Protein AF-A0AAN8TRG0-F1 (afdb_monomer)

Solvent-accessible surface area (backbone atoms only — not comparable to full-atom values): 2853 Å² total; per-residue (Å²): 137,86,57,73,45,78,49,75,54,73,52,67,85,54,104,46,42,34,36,40,34,35,41,37,22,43,77,88,64,47,81,74,52,75,52,74,48,79,48,70,61,80,75,82,127

Secondary structure (DSSP, 8-state):
---EEEEEEEEEEETTEEEEEEEEEETT--EEEEEEEEEE-----

InterPro domains:
  IPR002156 Ribonuclease H domain [PF13456] (7-41)

pLDDT: mean 89.18, std 12.43, range [50.62, 98.5]

Foldseek 3Di:
DWDKDKDKDKDDPDPFWIKIKIFIATPVRDTDDIDIDIGGHPDDD

Nearest PDB structures (foldseek):
  2fs2-assembly1_B  TM=7.717E-01  e=1.102E+00  Escherichia coli
  5kl9-assembly1_B  TM=8.158E-01  e=1.866E+00  Escherichia coli O157:H7
  3e29-assembly1_D  TM=6.661E-01  e=7.317E-01  Bordetella bronchiseptica
  4xy5-assembly1_A  TM=5.959E-01  e=6.509E-01  Streptococcus pneumoniae TIGR4
  3lbe-assembly1_B  TM=6.396E-01  e=9.803E-01  Streptococcus mutans UA159

Organism: Solanum bulbocastanum (NCBI:txid147425)

Structure (mmCIF, N/CA/C/O backbone):
data_AF-A0AAN8TRG0-F1
#
_entry.id   AF-A0AAN8TRG0-F1
#
loop_
_atom_site.group_PDB
_atom_site.id
_atom_site.type_symbol
_atom_site.label_atom_id
_atom_site.label_alt_id
_atom_site.label_comp_id
_atom_site.label_asym_id
_atom_site.label_entity_id
_atom_site.label_seq_id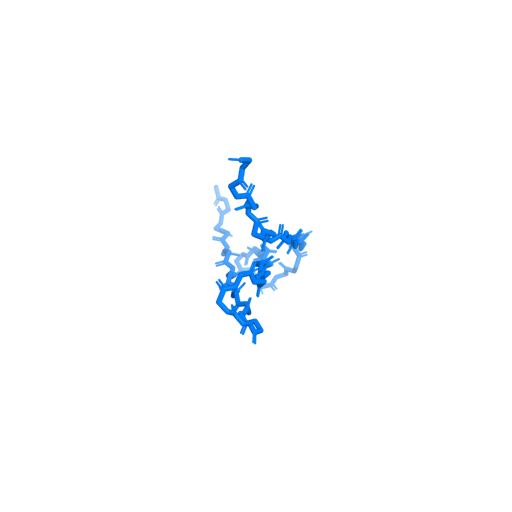
_atom_site.pdbx_PDB_ins_code
_atom_site.Cartn_x
_atom_site.Cartn_y
_atom_site.Cartn_z
_atom_site.occupancy
_atom_site.B_iso_or_equiv
_atom_site.auth_seq_id
_atom_site.auth_comp_id
_atom_site.auth_asym_id
_atom_site.auth_atom_id
_atom_site.pdbx_PDB_model_num
ATOM 1 N N . MET A 1 1 ? -4.581 3.287 23.927 1.00 63.59 1 MET A N 1
ATOM 2 C CA . MET A 1 1 ? -3.961 3.579 22.615 1.00 63.59 1 MET A CA 1
ATOM 3 C C . MET A 1 1 ? -4.286 2.419 21.688 1.00 63.59 1 MET A C 1
ATOM 5 O O . MET A 1 1 ? -4.220 1.289 22.153 1.00 63.59 1 MET A O 1
ATOM 9 N N . GLY A 1 2 ? -4.720 2.689 20.455 1.00 86.81 2 GLY A N 1
ATOM 10 C CA . GLY A 1 2 ? -5.047 1.647 19.472 1.00 86.81 2 GLY A CA 1
ATOM 11 C C . GLY A 1 2 ? -3.816 1.216 18.673 1.00 86.81 2 GLY A C 1
ATOM 12 O O . GLY A 1 2 ? -2.921 2.034 18.458 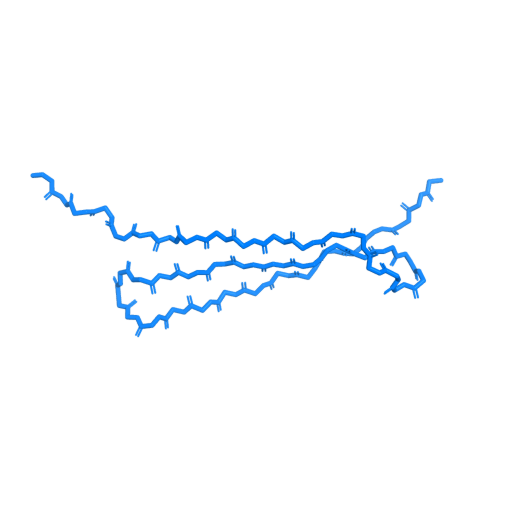1.00 86.81 2 GLY A O 1
ATOM 13 N N . ASN A 1 3 ? -3.774 -0.048 18.246 1.00 95.38 3 ASN A N 1
ATOM 14 C CA . ASN A 1 3 ? -2.763 -0.534 17.307 1.00 95.38 3 ASN A CA 1
ATOM 15 C C . ASN A 1 3 ? -3.298 -0.400 15.883 1.00 95.38 3 ASN A C 1
ATOM 17 O O . ASN A 1 3 ? -4.444 -0.756 15.614 1.00 95.38 3 ASN A O 1
ATOM 21 N N . TYR A 1 4 ? -2.445 0.064 14.978 1.00 96.56 4 TYR A N 1
ATOM 22 C CA . TYR A 1 4 ? -2.781 0.227 13.572 1.00 96.56 4 TYR A CA 1
ATOM 23 C C . TYR A 1 4 ? -1.743 -0.475 12.709 1.00 96.56 4 TYR A C 1
ATOM 25 O O . TYR A 1 4 ? -0.552 -0.476 13.027 1.00 96.56 4 TYR A O 1
ATOM 33 N N . LYS A 1 5 ? -2.197 -1.064 11.605 1.00 97.69 5 LYS A N 1
ATOM 34 C CA . LYS A 1 5 ? -1.341 -1.712 10.617 1.00 97.69 5 LYS A CA 1
ATOM 35 C C . LYS A 1 5 ? -1.509 -1.039 9.269 1.00 97.69 5 LYS A C 1
ATOM 37 O O . LYS A 1 5 ? -2.615 -0.973 8.740 1.00 97.69 5 LYS A O 1
ATOM 42 N N . ILE A 1 6 ? -0.389 -0.611 8.698 1.00 97.69 6 ILE A N 1
ATOM 43 C CA . ILE A 1 6 ? -0.317 -0.161 7.314 1.00 97.69 6 ILE A CA 1
ATOM 44 C C . ILE A 1 6 ? 0.262 -1.279 6.446 1.00 97.69 6 ILE A C 1
ATOM 46 O O . ILE A 1 6 ? 1.292 -1.872 6.768 1.00 97.69 6 ILE A O 1
ATOM 50 N N . ASN A 1 7 ? -0.427 -1.591 5.355 1.00 97.56 7 ASN A N 1
ATOM 51 C CA . ASN A 1 7 ? 0.072 -2.456 4.295 1.00 97.56 7 ASN A CA 1
ATOM 52 C C . ASN A 1 7 ? 0.283 -1.600 3.056 1.00 97.56 7 ASN A C 1
ATOM 54 O O . ASN A 1 7 ? -0.651 -0.928 2.631 1.00 97.56 7 ASN A O 1
ATOM 58 N N . VAL A 1 8 ? 1.493 -1.633 2.505 1.00 97.75 8 VAL A N 1
ATOM 59 C CA . VAL A 1 8 ? 1.882 -0.854 1.329 1.00 97.75 8 VAL A CA 1
ATOM 60 C C . VAL A 1 8 ? 2.415 -1.811 0.279 1.00 97.75 8 VAL A C 1
ATOM 62 O O . VAL A 1 8 ? 3.155 -2.732 0.624 1.00 97.75 8 VAL A O 1
ATOM 65 N N . ASP A 1 9 ? 2.041 -1.581 -0.971 1.00 96.75 9 ASP A N 1
ATOM 66 C CA . ASP A 1 9 ? 2.588 -2.281 -2.124 1.00 96.75 9 ASP A CA 1
ATOM 67 C C . ASP A 1 9 ? 2.795 -1.311 -3.291 1.00 96.75 9 ASP A C 1
ATOM 69 O O . ASP A 1 9 ? 2.174 -0.243 -3.359 1.00 96.75 9 ASP A O 1
ATOM 73 N N . GLY A 1 10 ? 3.697 -1.674 -4.194 1.00 93.94 10 GLY A N 1
ATOM 74 C CA . GLY A 1 10 ? 4.033 -0.890 -5.370 1.00 93.94 10 GLY A CA 1
ATOM 75 C C . GLY A 1 10 ? 4.047 -1.744 -6.627 1.00 93.94 10 GLY A C 1
ATOM 76 O O . GLY A 1 10 ? 4.463 -2.897 -6.609 1.00 93.94 10 GLY A O 1
ATOM 77 N N . ASN A 1 11 ? 3.629 -1.148 -7.738 1.00 92.75 11 ASN A N 1
ATOM 78 C CA . ASN A 1 11 ? 3.746 -1.738 -9.063 1.00 92.75 11 ASN A CA 1
ATOM 79 C C . ASN A 1 11 ? 4.624 -0.847 -9.944 1.00 92.75 11 ASN A C 1
ATOM 81 O O . ASN A 1 11 ? 4.547 0.378 -9.874 1.00 92.75 11 ASN A O 1
ATOM 85 N N . CYS A 1 12 ? 5.438 -1.470 -10.786 1.00 91.62 12 CYS A N 1
ATOM 86 C CA . CYS A 1 12 ? 6.290 -0.816 -11.760 1.00 91.62 12 CYS A CA 1
ATOM 87 C C . CYS A 1 12 ? 6.024 -1.464 -13.121 1.00 91.62 12 CYS A C 1
ATOM 89 O O . CYS A 1 12 ? 6.276 -2.657 -13.290 1.00 91.62 12 CYS A O 1
ATOM 91 N N . MET A 1 13 ? 5.480 -0.699 -14.071 1.00 85.31 13 MET A N 1
ATOM 92 C CA . MET A 1 13 ? 5.201 -1.223 -15.414 1.00 85.31 13 MET A CA 1
ATOM 93 C C . MET A 1 13 ? 6.435 -1.172 -16.320 1.00 85.31 13 MET A C 1
ATOM 95 O O . MET A 1 13 ? 6.617 -2.045 -17.164 1.00 85.31 13 MET A O 1
ATOM 99 N N . ASP A 1 14 ? 7.279 -0.155 -16.148 1.00 83.44 14 ASP A N 1
ATOM 100 C CA . ASP A 1 14 ? 8.509 0.061 -16.910 1.00 83.44 14 ASP A CA 1
ATOM 101 C C . ASP A 1 14 ? 9.518 0.906 -16.104 1.00 83.44 14 ASP A C 1
ATOM 103 O O . ASP A 1 14 ? 9.253 1.303 -14.974 1.00 83.44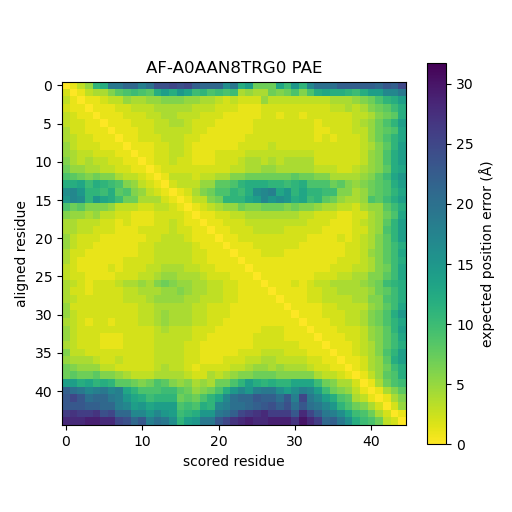 14 ASP A O 1
ATOM 107 N N . ASN A 1 15 ? 10.674 1.240 -16.688 1.00 78.25 15 ASN A N 1
ATOM 108 C CA . ASN A 1 15 ? 11.732 2.036 -16.038 1.00 78.25 15 ASN A CA 1
ATOM 109 C C . ASN A 1 15 ? 11.376 3.528 -15.794 1.00 78.25 15 ASN A C 1
ATOM 111 O O . ASN A 1 15 ? 12.277 4.355 -15.632 1.00 78.25 15 ASN A O 1
ATOM 115 N N . GLY A 1 16 ? 10.098 3.913 -15.800 1.00 74.12 16 GLY A N 1
ATOM 116 C CA . GLY A 1 16 ? 9.665 5.293 -15.561 1.00 74.12 16 GLY A CA 1
ATOM 117 C C . GLY A 1 16 ? 8.239 5.465 -15.033 1.00 74.12 16 GLY A C 1
ATOM 118 O O . GLY A 1 16 ? 7.885 6.576 -14.640 1.00 74.12 16 GLY A O 1
ATOM 119 N N . SER A 1 17 ? 7.438 4.403 -15.003 1.00 87.88 17 SER A N 1
ATOM 120 C CA . SER A 1 17 ? 6.033 4.426 -14.608 1.00 87.88 17 SER A CA 1
ATOM 121 C C . SER A 1 17 ? 5.819 3.466 -13.448 1.00 87.88 17 SER A C 1
ATOM 123 O O . SER A 1 17 ? 5.787 2.243 -13.624 1.00 87.88 17 SER A O 1
ATOM 125 N N . ALA A 1 18 ? 5.656 4.034 -12.257 1.00 92.25 18 ALA A N 1
ATOM 126 C CA . ALA A 1 18 ? 5.373 3.274 -11.053 1.00 92.25 18 ALA A CA 1
ATOM 127 C C . ALA A 1 18 ? 4.152 3.831 -10.323 1.00 92.25 18 ALA A C 1
ATOM 129 O O . ALA A 1 18 ? 3.802 5.005 -10.428 1.00 92.25 18 ALA A O 1
ATOM 130 N N . ASN A 1 19 ? 3.511 2.981 -9.540 1.00 94.00 19 ASN A N 1
ATOM 131 C CA . ASN A 1 19 ? 2.399 3.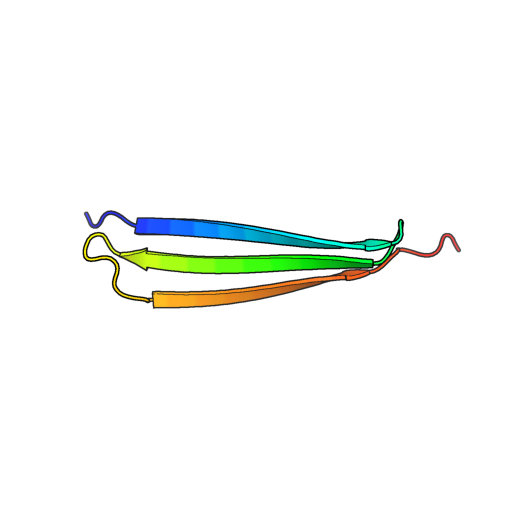327 -8.675 1.00 94.00 19 ASN A CA 1
ATOM 132 C C . ASN A 1 19 ? 2.659 2.719 -7.301 1.00 94.00 19 ASN A C 1
ATOM 134 O O . ASN A 1 19 ? 3.210 1.627 -7.195 1.00 94.00 19 ASN A O 1
ATOM 138 N N . ILE A 1 20 ? 2.237 3.411 -6.252 1.00 96.25 20 ILE A N 1
ATOM 139 C CA . ILE A 1 20 ? 2.254 2.907 -4.880 1.00 96.25 20 ILE A CA 1
ATOM 140 C C . ILE A 1 20 ? 0.859 3.046 -4.291 1.00 96.25 20 ILE A C 1
ATOM 142 O O . ILE A 1 20 ? 0.129 3.986 -4.608 1.00 96.25 20 ILE A O 1
ATOM 146 N N . GLY A 1 21 ? 0.475 2.126 -3.423 1.00 97.62 21 GLY A N 1
ATOM 147 C CA . GLY A 1 21 ? -0.777 2.216 -2.696 1.00 97.62 21 GLY A CA 1
ATOM 148 C C . GLY A 1 21 ? -0.743 1.405 -1.421 1.00 97.62 21 GLY A C 1
ATOM 149 O O . GLY A 1 21 ? 0.199 0.662 -1.149 1.00 97.62 21 GLY A O 1
ATOM 150 N N . GLY A 1 22 ? -1.781 1.562 -0.616 1.00 98.00 22 GLY A N 1
ATOM 151 C CA . GLY A 1 22 ? -1.868 0.833 0.630 1.00 98.00 22 GLY A CA 1
ATOM 152 C C . GLY A 1 22 ? -3.195 0.981 1.338 1.00 98.00 22 GLY A C 1
ATOM 153 O O . GLY A 1 22 ? -4.048 1.787 0.962 1.00 98.00 22 GLY A O 1
ATOM 154 N N . ILE A 1 23 ? -3.342 0.180 2.388 1.00 98.50 23 ILE A N 1
ATOM 155 C CA . ILE A 1 23 ? -4.497 0.177 3.282 1.00 98.50 23 ILE A CA 1
ATOM 156 C C . ILE A 1 23 ? -4.033 0.362 4.724 1.00 98.50 23 ILE A C 1
ATOM 158 O O . ILE A 1 23 ? -3.048 -0.250 5.154 1.00 98.50 23 ILE A O 1
ATOM 162 N N . LEU A 1 24 ? -4.758 1.187 5.476 1.00 98.25 24 LEU A N 1
ATOM 163 C CA . LEU A 1 24 ? -4.649 1.260 6.927 1.00 98.25 24 LEU A CA 1
ATOM 164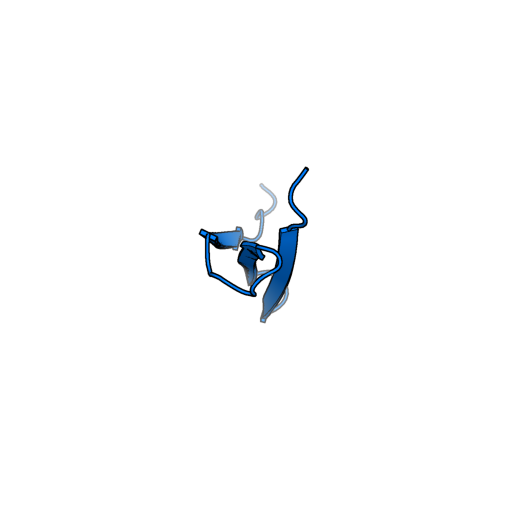 C C . LEU A 1 24 ? -5.774 0.440 7.554 1.00 98.25 24 LEU A C 1
ATOM 166 O O . LEU A 1 24 ? -6.941 0.582 7.181 1.00 98.25 24 LEU A O 1
ATOM 170 N N . ARG A 1 25 ? -5.409 -0.398 8.521 1.00 98.12 25 ARG A N 1
ATOM 171 C CA . ARG A 1 25 ? -6.336 -1.202 9.315 1.00 98.12 25 ARG A CA 1
ATOM 172 C C . ARG A 1 25 ? -6.103 -1.006 10.803 1.00 98.12 25 ARG A C 1
ATOM 174 O O . ARG A 1 25 ? -4.984 -0.683 11.212 1.00 98.12 25 ARG A O 1
ATOM 181 N N . ASP A 1 26 ? -7.139 -1.217 11.600 1.00 97.12 26 ASP A N 1
ATOM 182 C CA . ASP A 1 26 ? -7.006 -1.301 13.053 1.00 97.12 26 ASP A CA 1
ATOM 183 C C . ASP A 1 26 ? -6.519 -2.696 13.504 1.00 97.12 26 ASP A C 1
ATOM 185 O O . ASP A 1 26 ? -6.163 -3.561 12.696 1.00 97.12 26 ASP A O 1
ATOM 189 N N . SER A 1 27 ? -6.488 -2.917 14.818 1.00 96.31 27 SER A N 1
ATOM 190 C CA . SER A 1 27 ? -6.087 -4.187 15.427 1.00 96.31 27 SER A CA 1
ATOM 191 C C . SER A 1 27 ? -7.060 -5.342 15.212 1.00 96.31 27 SER A C 1
ATOM 193 O O . SER A 1 27 ? -6.642 -6.492 15.323 1.00 96.31 27 SER A O 1
ATOM 195 N N . ASN A 1 28 ? -8.329 -5.057 14.925 1.00 95.75 28 ASN A N 1
ATOM 196 C CA . ASN A 1 28 ? -9.329 -6.068 14.585 1.00 95.75 28 ASN A CA 1
ATOM 197 C C . ASN A 1 28 ? -9.209 -6.492 13.114 1.00 95.75 28 ASN A C 1
ATOM 199 O O . ASN A 1 28 ? -9.801 -7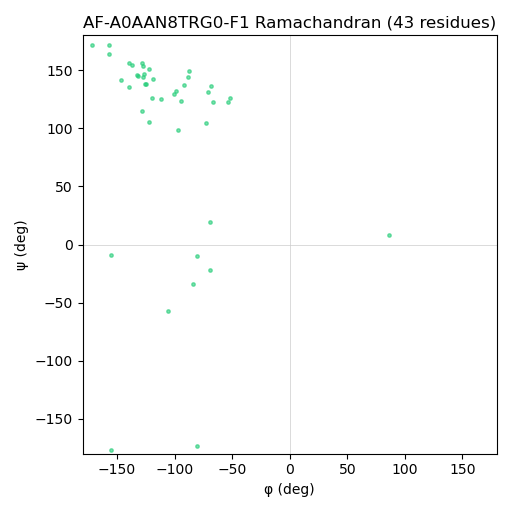.484 12.696 1.00 95.75 28 ASN A O 1
ATOM 203 N N . GLY A 1 29 ? -8.397 -5.767 12.337 1.00 94.69 29 GLY A N 1
ATOM 204 C CA . GLY A 1 29 ? -8.276 -5.941 10.899 1.00 94.69 29 GLY A CA 1
ATOM 205 C C . GLY A 1 29 ? -9.319 -5.145 10.121 1.00 94.69 29 GLY A C 1
ATOM 206 O O . GLY A 1 29 ? -9.380 -5.311 8.899 1.00 94.69 29 GLY A O 1
ATOM 207 N N . ASP A 1 30 ? -10.080 -4.274 10.789 1.00 97.19 30 ASP A N 1
ATOM 208 C CA . ASP A 1 30 ? 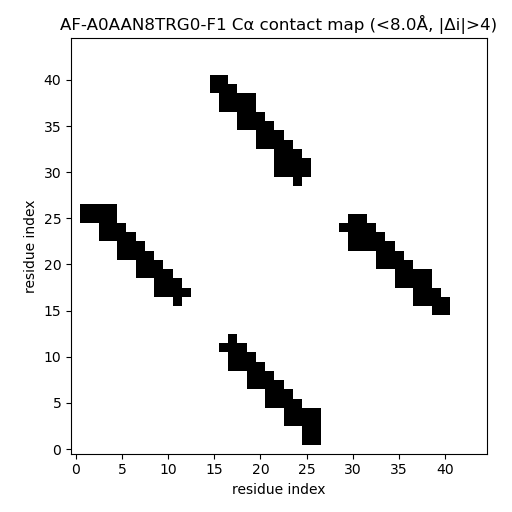-11.082 -3.430 10.155 1.00 97.19 30 ASP A CA 1
ATOM 209 C C . ASP A 1 30 ? -10.401 -2.390 9.272 1.00 97.19 30 ASP A C 1
ATOM 211 O O . ASP A 1 30 ? -9.382 -1.788 9.626 1.00 97.19 30 ASP A O 1
ATOM 215 N N . PHE A 1 31 ? -10.963 -2.196 8.084 1.00 97.38 31 PHE A N 1
ATOM 216 C CA . PHE A 1 31 ? -10.487 -1.205 7.135 1.00 97.38 31 PHE A CA 1
ATOM 217 C C . PHE A 1 31 ? -10.800 0.212 7.623 1.00 97.38 31 PHE A C 1
ATOM 219 O O . PHE A 1 31 ? -11.942 0.518 7.955 1.00 97.38 31 PHE A O 1
ATOM 226 N N . ILE A 1 32 ? -9.793 1.088 7.595 1.00 97.62 32 ILE A N 1
ATOM 227 C CA . ILE A 1 32 ? -9.945 2.504 7.947 1.00 97.62 32 ILE A CA 1
ATOM 228 C C . ILE A 1 32 ? -9.917 3.367 6.685 1.00 97.62 32 ILE A C 1
ATOM 230 O O . ILE A 1 32 ? -10.855 4.117 6.431 1.00 97.62 32 ILE A O 1
ATOM 234 N N . PHE A 1 33 ? -8.843 3.279 5.892 1.00 98.00 33 PHE A N 1
ATOM 235 C CA . PHE A 1 33 ? -8.743 3.990 4.614 1.00 98.00 33 PHE A CA 1
ATOM 236 C C . PHE A 1 33 ? -7.741 3.339 3.653 1.00 98.00 33 PHE A C 1
ATOM 238 O O . PHE A 1 33 ? -6.888 2.543 4.055 1.00 98.00 33 PHE A O 1
ATOM 245 N N . ALA A 1 34 ? -7.843 3.718 2.376 1.00 98.19 34 ALA A N 1
ATOM 246 C CA . ALA A 1 34 ? -6.931 3.335 1.305 1.00 98.19 34 ALA A CA 1
ATOM 247 C C . ALA A 1 34 ? -6.317 4.577 0.653 1.00 98.19 34 ALA A C 1
ATOM 249 O O . ALA A 1 34 ? -6.942 5.637 0.609 1.00 98.19 34 ALA A O 1
ATOM 250 N N . PHE A 1 35 ? -5.106 4.433 0.125 1.00 97.31 35 PHE A N 1
ATOM 251 C CA . PHE A 1 35 ? -4.438 5.473 -0.649 1.00 97.31 35 PHE A CA 1
ATOM 252 C C . PHE A 1 35 ? -3.765 4.884 -1.887 1.00 97.31 35 PHE A C 1
ATOM 254 O O . PHE A 1 35 ? -3.382 3.713 -1.911 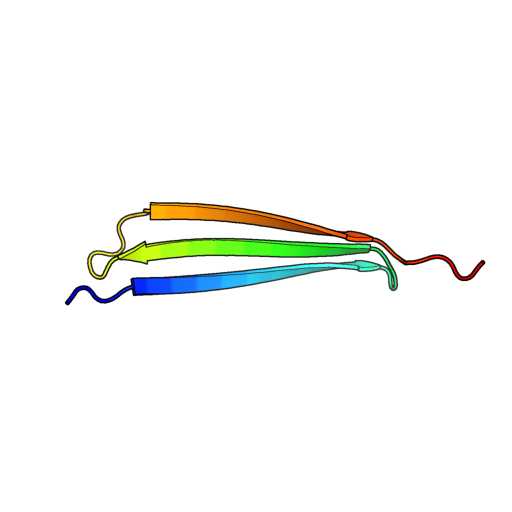1.00 97.31 35 PHE A O 1
ATOM 261 N N . SER A 1 36 ? -3.601 5.724 -2.904 1.00 97.06 36 SER A N 1
ATOM 262 C CA . SER A 1 36 ? -2.873 5.406 -4.129 1.00 97.06 36 SER A C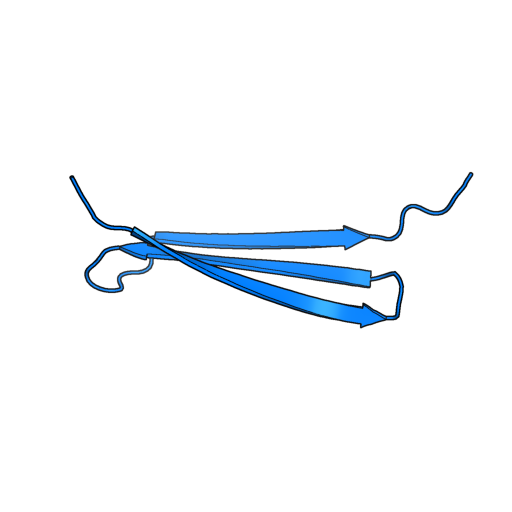A 1
ATOM 263 C C . SER A 1 36 ? -2.172 6.651 -4.654 1.00 97.06 36 SER A C 1
ATOM 265 O O . SER A 1 36 ? -2.750 7.738 -4.619 1.00 97.06 36 SER A O 1
ATOM 267 N N . TRP A 1 37 ? -0.963 6.491 -5.178 1.00 94.62 37 TRP A N 1
ATOM 268 C CA . TRP A 1 37 ? -0.171 7.565 -5.760 1.00 94.62 37 TRP A CA 1
ATOM 269 C C . TRP A 1 37 ? 0.542 7.072 -7.023 1.00 94.62 37 TRP A C 1
ATOM 271 O O . TRP A 1 37 ? 1.134 5.992 -7.030 1.00 94.62 37 TRP A O 1
ATOM 281 N N . SER A 1 38 ? 0.510 7.877 -8.087 1.00 91.31 38 SER A N 1
ATOM 282 C CA . SER A 1 38 ? 1.252 7.619 -9.327 1.00 91.31 38 SER A CA 1
ATOM 283 C C . SER A 1 38 ? 2.600 8.337 -9.320 1.00 91.31 38 SER A C 1
ATOM 285 O O . SER A 1 38 ? 2.671 9.556 -9.161 1.00 91.31 38 SER A O 1
ATOM 287 N N . ILE A 1 39 ? 3.678 7.582 -9.493 1.00 86.88 39 ILE A N 1
ATOM 288 C CA . ILE A 1 39 ? 5.048 8.073 -9.606 1.00 86.88 39 ILE A CA 1
ATOM 289 C C . ILE A 1 39 ? 5.367 8.148 -11.100 1.00 86.88 39 ILE A C 1
ATOM 291 O O . ILE A 1 39 ? 5.670 7.145 -11.745 1.00 86.88 39 ILE A O 1
ATOM 295 N N . HIS A 1 40 ? 5.249 9.350 -11.657 1.00 77.25 40 HIS A N 1
ATOM 296 C CA . HIS A 1 40 ? 5.562 9.606 -13.058 1.00 77.25 40 HIS A CA 1
ATOM 297 C C . HIS A 1 40 ? 7.038 9.970 -13.221 1.00 77.25 40 HIS A C 1
ATOM 299 O O . HIS A 1 40 ? 7.611 10.683 -12.393 1.00 77.25 40 HIS A O 1
ATOM 305 N N . ARG A 1 41 ? 7.637 9.527 -14.330 1.00 67.69 41 ARG A N 1
ATOM 306 C CA . ARG A 1 41 ? 8.970 9.948 -14.760 1.00 67.69 41 ARG A CA 1
ATOM 307 C C . ARG A 1 41 ? 9.044 11.474 -14.827 1.00 67.69 41 ARG A C 1
ATOM 309 O O . ARG A 1 41 ? 8.322 12.101 -15.599 1.00 67.69 41 ARG A O 1
ATOM 316 N N . ILE A 1 42 ? 9.978 12.062 -14.085 1.00 65.12 42 ILE A N 1
ATOM 317 C CA . ILE A 1 42 ? 10.426 13.431 -14.345 1.00 65.12 42 ILE A CA 1
ATOM 318 C C . ILE A 1 42 ? 11.266 13.355 -15.625 1.00 65.12 42 ILE A C 1
ATOM 320 O O . ILE A 1 42 ? 12.375 12.820 -15.610 1.00 65.12 42 ILE A O 1
ATOM 324 N N . SER A 1 43 ? 10.729 13.805 -16.759 1.00 61.00 43 SER A N 1
ATOM 325 C CA . SER A 1 43 ? 11.550 14.019 -17.951 1.00 61.00 43 SER A CA 1
ATOM 326 C C . SER A 1 43 ? 12.515 15.165 -17.659 1.00 61.00 43 SER A C 1
ATOM 328 O O . SER A 1 43 ? 12.070 16.256 -17.303 1.00 61.00 43 SER A O 1
ATOM 330 N N . SER A 1 44 ? 13.819 14.919 -17.780 1.00 61.75 44 SER A N 1
ATOM 331 C CA . SER A 1 44 ? 14.836 15.972 -17.792 1.00 61.75 44 SER A CA 1
ATOM 332 C C . SER A 1 44 ? 14.452 17.031 -18.834 1.00 61.75 44 SER A C 1
ATOM 334 O O . SER A 1 44 ? 14.168 16.665 -19.975 1.00 61.75 44 SER A O 1
ATOM 336 N N . ILE A 1 45 ? 14.384 18.298 -18.408 1.00 50.62 45 ILE A N 1
ATOM 337 C CA . ILE A 1 45 ? 14.304 19.479 -19.287 1.00 50.62 45 ILE A CA 1
ATOM 338 C C . ILE A 1 45 ? 15.606 19.605 -20.076 1.00 50.62 45 ILE A C 1
ATOM 340 O O . ILE A 1 45 ? 16.671 19.353 -19.464 1.00 50.62 45 ILE A O 1
#

Sequence (45 aa):
MGNYKINVDGNCMDNGSANIGGILRDSNGDFIFAFSWSIHRISSI

Mean predicted aligned error: 5.49 Å

Radius of gyration: 14.68 Å; Cα contacts (8 Å, |Δi|>4): 76; chains: 1; bounding box: 26×26×42 Å